Protein AF-A0A7C1A0N3-F1 (afdb_monomer_lite)

pLDDT: mean 73.67, std 7.79, range [52.22, 85.25]

Sequence (70 aa):
MTYVSFVWIFHQPRIQHDKILKELHEDVYSPFMEVLQDFGKDIKPSFVVTGSFIDSYFTDCSETIEMLRE

Secondary structure (DSSP, 8-state):
------EEEE---STTHHHHHHHHIIIIIHHHHHHHHHHTTT---EEEE-HHHIIIIIHH-THHHHHHH-

Radius of gyration: 13.13 Å; chains: 1; bounding box: 36×18×35 Å

Structure (mmCIF, N/CA/C/O backbone):
data_AF-A0A7C1A0N3-F1
#
_entry.id   AF-A0A7C1A0N3-F1
#
loop_
_atom_site.group_PDB
_atom_site.id
_atom_site.type_symbol
_atom_site.label_atom_id
_atom_site.label_alt_id
_atom_site.label_comp_id
_atom_site.label_asym_id
_atom_site.label_entity_id
_atom_site.label_seq_id
_atom_site.pdbx_PDB_ins_code
_atom_site.Cartn_x
_atom_site.Cartn_y
_atom_site.Cartn_z
_atom_site.occupancy
_atom_site.B_iso_or_equiv
_atom_site.auth_seq_id
_atom_site.auth_comp_id
_atom_site.auth_asym_id
_atom_site.auth_atom_id
_atom_site.pdbx_PDB_model_num
ATOM 1 N N . MET A 1 1 ? -28.092 6.278 15.622 1.00 57.91 1 MET A N 1
ATOM 2 C CA . MET A 1 1 ? -26.667 5.931 15.781 1.00 57.91 1 MET A CA 1
ATOM 3 C C . MET A 1 1 ? -26.099 5.818 14.378 1.00 57.91 1 MET A C 1
ATOM 5 O O . MET A 1 1 ? -26.644 5.046 13.600 1.00 57.91 1 MET A O 1
ATOM 9 N N . THR A 1 2 ? -25.140 6.668 14.013 1.00 78.50 2 THR A N 1
ATOM 10 C CA . THR A 1 2 ? -24.588 6.725 12.649 1.00 78.50 2 THR A CA 1
ATOM 11 C C . THR A 1 2 ? -23.267 5.973 12.636 1.00 78.50 2 THR A C 1
ATOM 13 O O . THR A 1 2 ? -22.404 6.262 13.460 1.00 78.50 2 THR A O 1
ATOM 16 N N . TY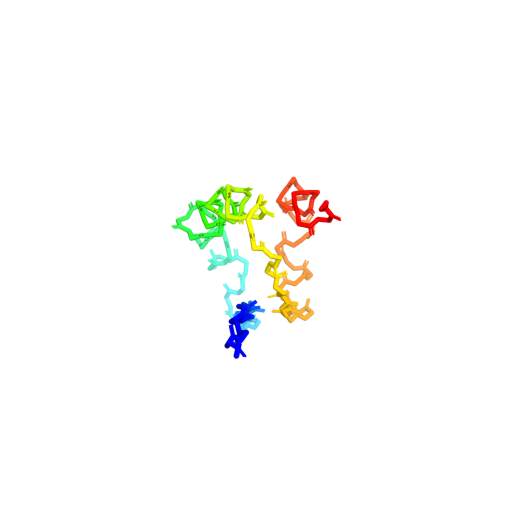R A 1 3 ? -23.124 5.009 11.732 1.00 74.38 3 TYR A N 1
ATOM 17 C CA . TYR A 1 3 ? -21.886 4.257 11.550 1.00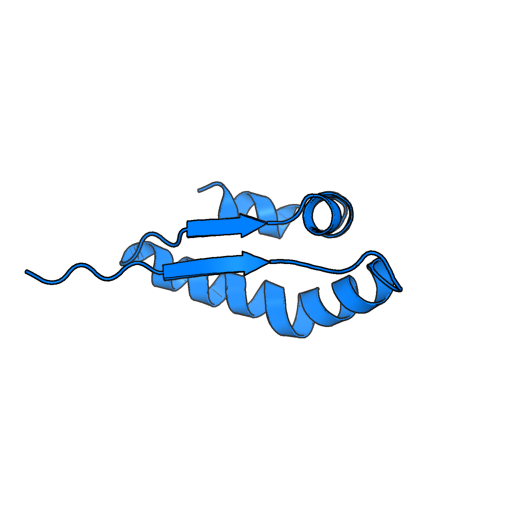 74.38 3 TYR A CA 1
ATOM 18 C C . TYR A 1 3 ? -21.106 4.857 10.385 1.00 74.38 3 TYR A C 1
ATOM 20 O O . TYR A 1 3 ? -21.676 5.114 9.326 1.00 74.38 3 TYR A O 1
ATOM 28 N N . VAL A 1 4 ? -19.811 5.079 10.593 1.00 75.00 4 VAL A N 1
ATOM 29 C CA . VAL A 1 4 ? -18.882 5.549 9.563 1.00 75.00 4 VAL A CA 1
ATOM 30 C C . VAL A 1 4 ? -17.866 4.440 9.325 1.00 75.00 4 VAL A C 1
ATOM 32 O O . VAL A 1 4 ? -17.326 3.879 10.275 1.00 75.00 4 VAL A O 1
ATOM 35 N N . SER A 1 5 ? -17.641 4.105 8.058 1.00 80.19 5 SER A N 1
ATOM 36 C CA . SER A 1 5 ? -16.658 3.114 7.629 1.00 80.19 5 SER A CA 1
ATOM 37 C C . SER A 1 5 ? -15.809 3.712 6.516 1.00 80.19 5 SER A C 1
ATOM 39 O O . SER A 1 5 ? -16.321 4.443 5.668 1.00 80.19 5 SER A O 1
ATOM 41 N N . PHE A 1 6 ? -14.516 3.402 6.543 1.00 81.31 6 PHE A N 1
ATOM 42 C CA . PHE A 1 6 ? -13.544 3.856 5.559 1.00 81.31 6 PHE A CA 1
ATOM 43 C C . PHE A 1 6 ? -13.063 2.659 4.745 1.00 81.31 6 PHE A C 1
ATOM 45 O O . PHE A 1 6 ? -12.584 1.669 5.305 1.00 81.31 6 PHE A O 1
ATOM 52 N N . VAL A 1 7 ? -13.196 2.767 3.423 1.00 83.00 7 VAL A N 1
ATOM 53 C CA . VAL A 1 7 ? -12.712 1.770 2.467 1.00 83.00 7 VAL A CA 1
ATOM 54 C C . VAL A 1 7 ? -11.712 2.443 1.541 1.00 83.00 7 VAL A C 1
ATOM 56 O O . VAL A 1 7 ? -12.054 3.403 0.852 1.00 83.00 7 VAL A O 1
ATOM 59 N N . TRP A 1 8 ? -10.491 1.922 1.513 1.00 83.38 8 TRP A N 1
ATOM 60 C CA . TRP A 1 8 ? -9.411 2.420 0.669 1.00 83.38 8 TRP A CA 1
ATOM 61 C C . TRP A 1 8 ? -9.160 1.457 -0.485 1.00 83.38 8 TRP A C 1
ATOM 63 O O . TRP A 1 8 ? -9.108 0.243 -0.290 1.00 83.38 8 TRP A O 1
ATOM 73 N N . ILE A 1 9 ? -9.014 2.000 -1.693 1.00 83.19 9 ILE A N 1
ATOM 74 C CA . ILE A 1 9 ? -8.838 1.212 -2.913 1.00 83.19 9 ILE A CA 1
ATOM 75 C C . ILE A 1 9 ? -7.477 1.536 -3.522 1.00 83.19 9 ILE A C 1
ATOM 77 O O . ILE A 1 9 ? -7.235 2.668 -3.938 1.00 83.19 9 ILE A O 1
ATOM 81 N N . PHE A 1 10 ? -6.619 0.525 -3.621 1.00 79.06 10 PHE A N 1
ATOM 82 C CA . PHE A 1 10 ? -5.313 0.609 -4.259 1.00 79.06 10 PHE A CA 1
ATOM 83 C C . PHE A 1 10 ? -5.336 -0.107 -5.609 1.00 79.06 10 PHE A C 1
ATOM 85 O O . PHE A 1 10 ? -5.460 -1.335 -5.704 1.00 79.06 10 PHE A O 1
ATOM 92 N N . HIS A 1 11 ? -5.214 0.682 -6.672 1.00 79.94 11 HIS A N 1
ATOM 93 C CA . HIS A 1 11 ? -5.149 0.197 -8.040 1.00 79.94 11 HIS A CA 1
ATOM 94 C C . HIS A 1 11 ? -4.013 0.876 -8.785 1.00 79.94 11 HIS A C 1
ATOM 96 O O . HIS A 1 11 ? -3.931 2.101 -8.783 1.00 79.94 11 HIS A O 1
ATOM 102 N N . GLN A 1 12 ? -3.204 0.072 -9.477 1.00 75.12 12 GLN A N 1
ATOM 103 C CA . GLN A 1 12 ? -2.200 0.578 -10.396 1.00 75.12 12 GLN A CA 1
ATOM 104 C C . GLN A 1 12 ? -2.300 -0.135 -11.758 1.00 75.12 12 GLN A C 1
ATOM 106 O O . GLN A 1 12 ? -2.272 -1.373 -11.816 1.00 75.12 12 GLN A O 1
ATOM 111 N N . PRO A 1 13 ? -2.435 0.616 -12.870 1.00 74.94 13 PRO A N 1
ATOM 112 C CA . PRO A 1 13 ? -2.438 0.057 -14.219 1.00 74.94 13 PRO A CA 1
ATOM 113 C C . PRO A 1 13 ? -1.059 -0.491 -14.597 1.00 74.94 13 PRO A C 1
ATOM 115 O O . PRO A 1 13 ? -0.048 0.158 -14.359 1.00 74.94 13 PRO A O 1
ATOM 118 N N . ARG A 1 14 ? -1.002 -1.639 -15.284 1.00 72.00 14 ARG A N 1
ATOM 119 C CA . ARG A 1 14 ? 0.256 -2.340 -15.637 1.00 72.00 14 ARG A CA 1
ATOM 120 C C . ARG A 1 14 ? 1.233 -1.564 -16.543 1.00 72.00 14 ARG A C 1
ATOM 122 O O . ARG A 1 14 ? 2.334 -2.040 -16.802 1.00 72.00 14 ARG A O 1
ATOM 129 N N . ILE A 1 15 ? 0.859 -0.395 -17.056 1.00 74.19 15 ILE A N 1
ATOM 130 C CA . ILE A 1 15 ? 1.720 0.426 -17.916 1.00 74.19 15 ILE A CA 1
ATOM 131 C C . ILE A 1 15 ? 2.663 1.242 -17.021 1.00 74.19 15 ILE A C 1
ATOM 133 O O . ILE A 1 15 ? 2.192 2.009 -16.193 1.00 74.19 15 ILE A O 1
ATOM 137 N N . GLN A 1 16 ? 3.983 1.088 -17.197 1.00 65.50 16 GLN A N 1
ATOM 138 C CA . GLN A 1 16 ? 5.025 1.749 -16.376 1.00 65.50 16 GLN A CA 1
ATOM 139 C C . GLN A 1 16 ? 4.943 1.434 -14.867 1.00 65.50 16 GLN A C 1
ATOM 141 O O . GLN A 1 16 ? 5.421 2.200 -14.031 1.00 65.50 16 GLN A O 1
ATOM 146 N N . HIS A 1 17 ? 4.362 0.278 -14.546 1.00 70.88 17 HIS A N 1
ATOM 147 C CA . HIS A 1 17 ? 3.976 -0.146 -13.204 1.00 70.88 17 HIS A CA 1
ATOM 148 C C . HIS A 1 17 ? 5.119 -0.039 -12.181 1.00 70.88 17 HIS A C 1
ATOM 150 O O . HIS A 1 17 ? 4.962 0.638 -11.172 1.00 70.88 17 HIS A O 1
ATOM 156 N N . ASP A 1 18 ? 6.294 -0.598 -12.480 1.00 70.38 18 ASP A N 1
ATOM 157 C CA . ASP A 1 18 ? 7.393 -0.690 -11.506 1.00 70.38 18 ASP A CA 1
ATOM 158 C C . ASP A 1 18 ? 8.061 0.660 -11.206 1.00 70.38 18 ASP A C 1
ATOM 160 O O . ASP A 1 18 ? 8.478 0.914 -10.078 1.00 70.38 18 ASP A O 1
ATOM 164 N N . LYS A 1 19 ? 8.154 1.552 -12.202 1.00 74.81 19 LYS A N 1
ATOM 165 C CA . LYS A 1 19 ? 8.736 2.887 -12.003 1.00 74.81 19 LYS A CA 1
ATOM 166 C C . LYS A 1 19 ? 7.816 3.749 -11.142 1.00 74.81 19 LYS A C 1
ATOM 168 O O . LYS A 1 19 ? 8.269 4.353 -10.177 1.00 74.81 19 LYS A O 1
ATOM 173 N N . ILE A 1 20 ? 6.530 3.774 -11.486 1.00 78.12 20 ILE A N 1
ATOM 174 C CA . ILE A 1 20 ? 5.555 4.614 -10.790 1.00 78.12 20 ILE A CA 1
ATOM 175 C C . ILE A 1 20 ? 5.298 4.075 -9.379 1.00 78.12 20 ILE A C 1
ATOM 177 O O . ILE A 1 20 ? 5.166 4.860 -8.451 1.00 78.12 20 ILE A O 1
ATOM 181 N N . LEU A 1 21 ? 5.268 2.752 -9.181 1.00 76.44 21 LEU A N 1
ATOM 182 C CA . LEU A 1 21 ? 5.090 2.181 -7.844 1.00 76.44 21 LEU A CA 1
ATOM 183 C C . LEU A 1 21 ? 6.223 2.535 -6.888 1.00 76.44 21 LEU A C 1
ATOM 185 O O . LEU A 1 21 ? 5.942 2.785 -5.723 1.00 76.44 21 LEU A O 1
ATOM 189 N N . LYS A 1 22 ? 7.473 2.580 -7.364 1.00 74.81 22 LYS A N 1
ATOM 190 C CA . LYS A 1 22 ? 8.610 3.006 -6.538 1.00 74.81 22 LYS A CA 1
ATOM 191 C C . LYS A 1 22 ? 8.505 4.472 -6.135 1.00 74.81 22 LYS A C 1
ATOM 193 O O . LYS A 1 22 ? 8.671 4.777 -4.964 1.00 74.81 22 LYS A O 1
ATOM 198 N N . GLU A 1 23 ? 8.165 5.350 -7.078 1.00 81.44 23 GLU A N 1
ATOM 199 C CA . GLU A 1 23 ? 7.936 6.773 -6.78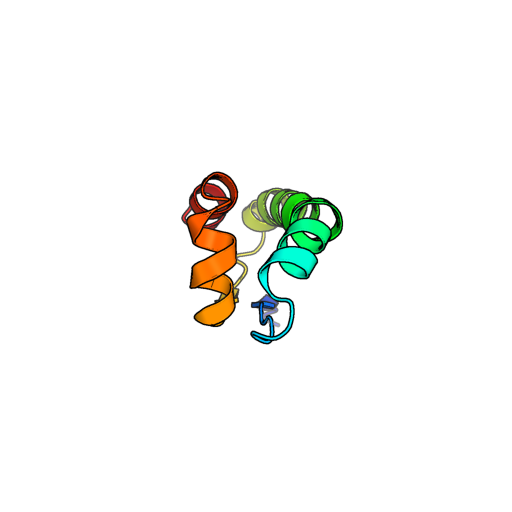6 1.00 81.44 23 GLU A CA 1
ATOM 200 C C . GLU A 1 23 ? 6.777 6.952 -5.785 1.00 81.44 23 GLU A C 1
ATOM 202 O O . GLU A 1 23 ? 6.900 7.665 -4.795 1.00 81.44 23 GLU A O 1
ATOM 207 N N . LEU A 1 24 ? 5.668 6.232 -5.977 1.00 81.12 24 LEU A N 1
ATOM 208 C CA . LEU A 1 24 ? 4.516 6.305 -5.075 1.00 81.12 24 LEU A CA 1
ATOM 209 C C . LEU A 1 24 ? 4.754 5.630 -3.717 1.00 81.12 24 LEU A C 1
ATOM 211 O O . LEU A 1 24 ? 4.076 5.975 -2.752 1.00 81.12 24 LEU A O 1
ATOM 215 N N . HIS A 1 25 ? 5.674 4.669 -3.618 1.00 79.56 25 HIS A N 1
ATOM 216 C CA . HIS A 1 25 ? 5.985 3.997 -2.358 1.00 79.56 25 HIS A CA 1
ATOM 217 C C . HIS A 1 25 ? 6.486 4.986 -1.312 1.00 79.56 25 HIS A C 1
ATOM 219 O O . HIS A 1 25 ? 5.919 5.057 -0.223 1.00 79.56 25 HIS A O 1
ATOM 225 N N . GLU A 1 26 ? 7.508 5.761 -1.666 1.00 79.38 26 GLU A N 1
ATOM 226 C CA . GLU A 1 26 ? 8.151 6.701 -0.750 1.00 79.38 26 GLU A CA 1
ATOM 227 C C . GLU A 1 26 ? 7.246 7.903 -0.463 1.00 79.38 26 GLU A C 1
ATOM 229 O O . GLU A 1 26 ? 7.059 8.275 0.694 1.00 79.38 26 GLU A O 1
ATOM 234 N N . ASP A 1 27 ? 6.621 8.465 -1.501 1.00 82.50 27 ASP A N 1
ATOM 235 C CA . ASP A 1 27 ? 5.888 9.728 -1.376 1.00 82.50 27 ASP A CA 1
ATOM 236 C C . ASP A 1 27 ? 4.442 9.565 -0.885 1.00 82.50 27 ASP A C 1
ATOM 238 O O . ASP A 1 27 ? 3.851 10.515 -0.366 1.00 82.50 27 ASP A O 1
ATOM 242 N N . VAL A 1 28 ? 3.833 8.388 -1.076 1.00 83.94 28 VAL A N 1
ATOM 243 C CA . VAL A 1 28 ? 2.398 8.184 -0.824 1.00 83.94 28 VAL A CA 1
ATOM 244 C C . VAL A 1 28 ? 2.143 6.997 0.085 1.00 83.94 28 VAL A C 1
ATOM 246 O O . VAL A 1 28 ? 1.515 7.161 1.129 1.00 83.94 28 VAL A O 1
ATOM 249 N N . TYR A 1 29 ? 2.585 5.798 -0.292 1.00 79.25 29 TYR A N 1
ATOM 250 C CA . TYR A 1 29 ? 2.162 4.588 0.406 1.00 79.25 29 TYR A CA 1
ATOM 251 C C . TYR A 1 29 ? 2.807 4.453 1.784 1.00 79.25 29 TYR A C 1
ATOM 253 O O . TYR A 1 29 ? 2.079 4.198 2.736 1.00 79.25 29 TYR A O 1
ATOM 261 N N . SER A 1 30 ? 4.116 4.679 1.931 1.00 80.44 30 SER A N 1
ATOM 262 C CA . SER A 1 30 ? 4.785 4.578 3.235 1.00 80.44 30 SER A CA 1
ATOM 263 C C . SER A 1 30 ? 4.219 5.578 4.257 1.00 80.44 30 SER A C 1
ATOM 265 O O . SER A 1 30 ? 3.747 5.131 5.305 1.00 80.44 30 SER A O 1
ATOM 267 N N . PRO A 1 31 ? 4.115 6.892 3.957 1.00 85.25 31 PRO A N 1
ATOM 268 C CA . PRO A 1 31 ? 3.528 7.852 4.894 1.00 85.25 31 PRO A CA 1
ATOM 269 C C . PRO A 1 31 ? 2.058 7.551 5.202 1.00 85.25 31 PRO A C 1
ATOM 271 O O . PRO A 1 31 ? 1.592 7.723 6.327 1.00 85.25 31 PRO A O 1
ATOM 274 N N . PHE A 1 32 ? 1.299 7.082 4.207 1.00 83.94 32 PHE A N 1
ATOM 275 C CA . PHE A 1 32 ? -0.102 6.733 4.410 1.00 83.94 32 PHE A CA 1
ATOM 276 C C . PHE A 1 32 ? -0.271 5.534 5.350 1.00 83.94 32 PHE A C 1
ATOM 278 O O . PHE A 1 32 ? -1.186 5.531 6.170 1.00 83.94 32 PHE A O 1
ATOM 285 N N . MET A 1 33 ? 0.613 4.539 5.270 1.00 79.25 33 MET A N 1
ATOM 286 C CA . MET A 1 33 ? 0.575 3.370 6.152 1.00 79.25 33 MET A CA 1
ATOM 287 C C . MET A 1 33 ? 0.920 3.726 7.599 1.00 79.25 33 MET A C 1
ATOM 289 O O . MET A 1 33 ? 0.270 3.217 8.507 1.00 79.25 33 MET A O 1
ATOM 293 N N . GLU A 1 34 ? 1.851 4.656 7.824 1.00 83.12 34 GLU A N 1
ATOM 294 C CA . GLU A 1 34 ? 2.123 5.202 9.163 1.00 83.12 34 GLU A CA 1
ATOM 295 C C . GLU A 1 34 ? 0.879 5.885 9.753 1.00 83.12 34 GLU A C 1
ATOM 297 O O . GLU A 1 34 ? 0.478 5.604 10.883 1.00 83.12 34 GLU A O 1
ATOM 302 N N . VAL A 1 35 ? 0.198 6.719 8.956 1.00 83.88 35 VAL A N 1
ATOM 303 C CA . VAL A 1 35 ? -1.058 7.364 9.372 1.00 83.88 35 VAL A CA 1
ATOM 304 C C . VAL A 1 35 ? -2.133 6.325 9.688 1.00 83.88 35 VAL A C 1
ATOM 306 O O . VAL A 1 35 ? -2.845 6.454 10.685 1.00 83.88 35 VAL A O 1
ATOM 309 N N . LEU A 1 36 ? -2.262 5.286 8.860 1.00 78.56 36 LEU A N 1
ATOM 310 C CA . LEU A 1 36 ? -3.221 4.205 9.080 1.00 78.56 36 LEU A CA 1
ATOM 311 C C . LEU A 1 36 ? -2.922 3.400 10.341 1.00 78.56 36 LEU A C 1
ATOM 313 O O . LEU A 1 36 ? -3.868 2.992 11.007 1.00 78.56 36 LEU A O 1
ATOM 317 N N . GLN A 1 37 ? -1.653 3.184 10.687 1.00 76.94 37 GLN A N 1
A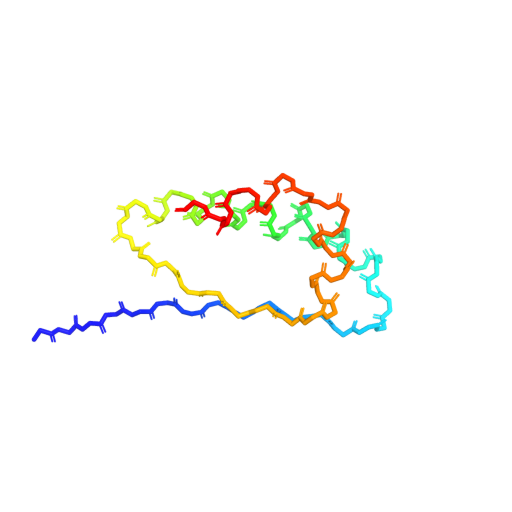TOM 318 C CA . GLN A 1 37 ? -1.275 2.471 11.906 1.00 76.94 37 GLN A CA 1
ATOM 319 C C . GLN A 1 37 ? -1.725 3.232 13.160 1.00 76.94 37 GLN A C 1
ATOM 321 O O . GLN A 1 37 ? -2.218 2.633 14.120 1.00 76.94 37 GLN A O 1
ATOM 326 N N . ASP A 1 38 ? -1.622 4.560 13.142 1.00 78.38 38 ASP A N 1
ATOM 327 C CA . ASP A 1 38 ? -2.148 5.391 14.221 1.00 78.38 38 ASP A CA 1
ATOM 328 C C . ASP A 1 38 ? -3.680 5.429 14.233 1.00 78.38 38 ASP A C 1
ATOM 330 O O . ASP A 1 38 ? -4.283 5.315 15.301 1.00 78.38 38 ASP A O 1
ATOM 334 N N . PHE A 1 39 ? -4.323 5.495 13.063 1.00 75.75 39 PHE A N 1
ATOM 335 C CA . PHE A 1 39 ? -5.786 5.483 12.938 1.00 75.75 39 PHE A CA 1
ATOM 336 C C . PHE A 1 39 ? -6.422 4.126 13.293 1.00 75.75 39 PHE A C 1
ATOM 338 O O . PHE A 1 39 ? -7.545 4.078 13.799 1.00 75.75 39 PHE A O 1
ATOM 345 N N . GLY A 1 40 ? -5.699 3.027 13.051 1.00 69.19 40 GLY A N 1
ATOM 346 C CA . GLY A 1 40 ? -6.100 1.638 13.297 1.00 69.19 40 GLY A CA 1
ATOM 347 C C . GLY A 1 40 ? -6.455 1.342 14.755 1.00 69.19 40 GLY A C 1
ATOM 348 O O . GLY A 1 40 ? -7.223 0.422 15.041 1.00 69.19 40 GLY A O 1
ATOM 349 N N . LYS A 1 41 ? -5.939 2.160 15.680 1.00 69.38 41 LYS A N 1
ATOM 350 C CA . LYS A 1 41 ? -6.222 2.083 17.120 1.00 69.38 41 LYS A CA 1
ATOM 351 C C . LYS A 1 41 ? -7.682 2.416 17.444 1.00 69.38 41 LYS A C 1
ATOM 353 O O . LYS A 1 41 ? -8.238 1.841 18.377 1.00 69.38 41 LYS A O 1
ATOM 358 N N . ASP A 1 42 ? -8.303 3.285 16.649 1.00 72.50 42 ASP A N 1
ATOM 359 C CA . ASP A 1 42 ? -9.652 3.807 16.895 1.00 72.50 42 ASP A CA 1
ATOM 360 C C . ASP A 1 42 ? -10.668 3.373 15.826 1.00 72.50 42 ASP A C 1
ATOM 362 O O . ASP A 1 42 ? -11.871 3.287 16.089 1.00 72.50 42 ASP A O 1
ATOM 366 N N . ILE A 1 43 ? -10.203 3.098 14.604 1.00 72.06 43 ILE A N 1
ATOM 367 C CA . ILE A 1 43 ? -11.032 2.794 13.435 1.00 72.06 43 ILE A CA 1
ATOM 368 C C . ILE A 1 43 ? -10.430 1.595 12.712 1.00 72.06 43 ILE A C 1
ATOM 370 O O . ILE A 1 43 ? -9.241 1.574 12.445 1.00 72.06 43 ILE A O 1
ATOM 374 N N . LYS A 1 44 ? -11.253 0.609 12.334 1.00 73.25 44 LYS A N 1
ATOM 375 C CA . LYS A 1 44 ? -10.806 -0.522 11.505 1.00 73.25 44 LYS A CA 1
ATOM 376 C C . LYS A 1 44 ? -10.940 -0.179 10.017 1.00 73.25 44 LYS A C 1
ATOM 378 O O . LYS A 1 44 ? -12.067 -0.219 9.510 1.00 73.25 44 LYS A O 1
ATOM 383 N N . PRO A 1 45 ? -9.853 0.179 9.309 1.00 74.56 45 PRO A N 1
ATOM 384 C CA . PRO A 1 45 ? -9.918 0.424 7.875 1.00 74.56 45 PRO A CA 1
ATOM 385 C C . PRO A 1 45 ? -10.177 -0.879 7.113 1.00 74.56 45 PRO A C 1
ATOM 387 O O . PRO A 1 45 ? -9.798 -1.966 7.543 1.00 74.56 45 PRO A O 1
ATOM 390 N N . SER A 1 46 ? -10.836 -0.771 5.962 1.00 80.44 46 SER A N 1
ATOM 391 C CA . SER A 1 46 ? -10.946 -1.864 4.992 1.00 80.44 46 SER A CA 1
ATOM 392 C C . SER A 1 46 ? -10.179 -1.508 3.725 1.00 80.44 46 SER A C 1
ATOM 394 O O . SER A 1 46 ? -10.241 -0.369 3.260 1.00 80.44 46 SER A O 1
ATOM 396 N N . 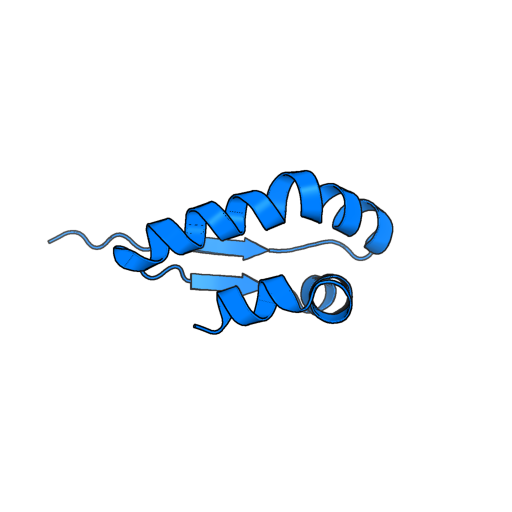PHE A 1 47 ? -9.490 -2.489 3.145 1.00 79.81 47 PHE A N 1
ATOM 397 C CA . PHE A 1 47 ? -8.662 -2.297 1.958 1.00 79.81 47 PHE A CA 1
ATOM 398 C C . PHE A 1 47 ? -9.134 -3.172 0.804 1.00 79.81 47 PHE A C 1
ATOM 400 O O . PHE A 1 47 ? -9.444 -4.350 0.979 1.00 79.81 47 PHE A O 1
ATOM 407 N N . VAL A 1 48 ? -9.144 -2.595 -0.393 1.00 82.88 48 VAL A N 1
ATOM 408 C CA . VAL A 1 48 ? -9.305 -3.314 -1.654 1.00 82.88 48 VAL A CA 1
ATOM 409 C C . VAL A 1 48 ? -8.051 -3.076 -2.473 1.00 82.88 48 VAL A C 1
ATOM 411 O O . VAL A 1 48 ? -7.724 -1.938 -2.796 1.00 82.88 48 VAL A O 1
ATOM 414 N N . VAL A 1 49 ? -7.352 -4.149 -2.822 1.00 76.62 49 VAL A N 1
ATOM 415 C CA . VAL A 1 49 ? -6.092 -4.072 -3.560 1.00 76.62 49 VAL A CA 1
ATOM 416 C C . VAL A 1 49 ? -6.211 -4.899 -4.830 1.00 76.62 49 VAL A C 1
ATOM 418 O O . VAL A 1 49 ? -6.652 -6.047 -4.797 1.00 76.62 49 VAL A O 1
ATOM 421 N N . THR A 1 50 ? -5.844 -4.318 -5.971 1.00 80.25 50 THR A N 1
ATOM 422 C CA . THR A 1 50 ? -5.856 -5.061 -7.241 1.00 80.25 50 THR A CA 1
ATOM 423 C C . THR A 1 50 ? -4.666 -6.011 -7.356 1.00 80.25 50 THR A C 1
ATOM 425 O O . THR A 1 50 ? -3.575 -5.683 -6.907 1.00 80.25 50 THR A O 1
ATOM 428 N N . GLY A 1 51 ? -4.853 -7.165 -8.007 1.00 71.94 51 GLY A N 1
ATOM 429 C CA . GLY A 1 51 ? -3.804 -8.187 -8.129 1.00 71.94 51 GLY A CA 1
ATOM 430 C C . GLY A 1 51 ? -2.506 -7.675 -8.759 1.00 71.94 51 GLY A C 1
ATOM 431 O O . GLY A 1 51 ? -1.441 -7.993 -8.260 1.00 71.94 51 GLY A O 1
ATOM 432 N N . SER A 1 52 ? -2.580 -6.791 -9.765 1.00 72.25 52 SER A N 1
ATOM 433 C CA . SER A 1 52 ? -1.374 -6.169 -10.332 1.00 72.25 52 SER A CA 1
ATOM 434 C C . SER A 1 52 ? -0.585 -5.389 -9.289 1.00 72.25 52 SER A C 1
ATOM 436 O O . SER A 1 52 ? 0.626 -5.539 -9.220 1.00 72.25 52 SER A O 1
ATOM 438 N N . PHE A 1 53 ? -1.273 -4.607 -8.453 1.00 72.06 53 PHE A N 1
ATOM 439 C CA . PHE A 1 53 ? -0.648 -3.860 -7.368 1.00 72.06 53 PHE A CA 1
ATOM 440 C C . PHE A 1 53 ? 0.012 -4.802 -6.357 1.00 72.06 53 PHE A C 1
ATOM 442 O O . PHE A 1 53 ? 1.138 -4.544 -5.947 1.00 72.06 53 PHE A O 1
ATOM 449 N N . ILE A 1 54 ? -0.647 -5.916 -6.016 1.00 71.31 54 ILE A N 1
ATOM 450 C CA . ILE A 1 54 ? -0.058 -6.958 -5.166 1.00 71.31 54 ILE A CA 1
ATOM 451 C C . ILE A 1 54 ? 1.234 -7.483 -5.798 1.00 71.31 54 ILE A C 1
ATOM 453 O O . ILE A 1 54 ? 2.292 -7.395 -5.188 1.00 71.31 54 ILE A O 1
ATOM 457 N N . ASP A 1 55 ? 1.179 -7.931 -7.046 1.00 68.88 55 ASP A N 1
ATOM 458 C CA . ASP A 1 55 ? 2.305 -8.601 -7.698 1.00 68.88 55 ASP A CA 1
ATOM 459 C C . ASP A 1 55 ? 3.586 -7.749 -7.765 1.00 68.88 55 ASP A C 1
ATOM 461 O O . ASP A 1 55 ? 4.680 -8.302 -7.686 1.00 68.88 55 ASP A O 1
ATOM 465 N N . SER A 1 56 ? 3.490 -6.422 -7.882 1.00 66.69 56 SER A N 1
ATOM 466 C CA . SER A 1 56 ? 4.687 -5.563 -7.928 1.00 66.69 56 SER A CA 1
ATOM 467 C C . SER A 1 56 ? 5.017 -4.891 -6.600 1.00 66.69 56 SER A C 1
ATOM 469 O O . SER A 1 56 ? 6.185 -4.802 -6.246 1.00 66.69 56 SER A O 1
ATOM 471 N N . TYR A 1 57 ? 4.023 -4.404 -5.854 1.00 67.94 57 TYR A N 1
ATOM 472 C CA . TYR A 1 57 ? 4.288 -3.687 -4.605 1.00 67.94 57 TYR A CA 1
ATOM 473 C C . TYR A 1 57 ? 4.539 -4.656 -3.445 1.00 67.94 57 TYR A C 1
ATOM 475 O O . TYR A 1 57 ? 5.439 -4.447 -2.637 1.00 67.94 57 TYR A O 1
ATOM 483 N N . PHE A 1 58 ? 3.780 -5.753 -3.377 1.00 64.88 58 PHE A N 1
ATOM 484 C CA . PHE A 1 58 ? 3.864 -6.706 -2.268 1.00 64.88 58 PHE A CA 1
ATOM 485 C C . PHE A 1 58 ? 5.022 -7.706 -2.438 1.00 64.88 58 PHE A C 1
ATOM 487 O O . PHE A 1 58 ? 5.444 -8.341 -1.476 1.00 64.88 58 PHE A O 1
ATOM 494 N N . THR A 1 59 ? 5.577 -7.852 -3.638 1.00 64.69 59 THR A N 1
ATOM 495 C CA . THR A 1 59 ? 6.746 -8.722 -3.839 1.00 64.69 59 THR A CA 1
ATOM 496 C C . THR A 1 59 ? 8.051 -8.016 -3.452 1.00 64.69 59 THR A C 1
ATOM 498 O O . THR A 1 59 ? 8.941 -8.658 -2.899 1.00 64.69 59 THR A O 1
ATOM 501 N N . ASP A 1 60 ? 8.135 -6.696 -3.661 1.00 60.97 60 ASP A N 1
ATOM 502 C CA . ASP A 1 60 ? 9.354 -5.907 -3.431 1.00 60.97 60 ASP A CA 1
ATOM 503 C C . ASP A 1 60 ? 9.378 -5.181 -2.066 1.00 60.97 60 ASP A C 1
ATOM 505 O O . ASP A 1 60 ? 10.453 -5.003 -1.493 1.00 60.97 60 ASP A O 1
ATOM 509 N N . CYS A 1 61 ? 8.224 -4.798 -1.501 1.00 62.88 61 CYS A N 1
ATOM 510 C CA . CYS A 1 61 ? 8.119 -3.983 -0.276 1.00 62.88 61 CYS A CA 1
ATOM 511 C C . CYS A 1 61 ? 7.420 -4.741 0.873 1.00 62.88 61 CYS A C 1
ATOM 513 O O . CYS A 1 61 ? 6.395 -4.306 1.402 1.00 62.88 61 CYS A O 1
ATOM 515 N N . SER A 1 62 ? 7.965 -5.904 1.251 1.00 60.25 62 SER A N 1
ATOM 516 C CA . SER A 1 62 ? 7.311 -6.846 2.181 1.00 60.25 62 SER A CA 1
ATOM 517 C C . SER A 1 62 ? 7.021 -6.310 3.594 1.00 60.25 62 SER A C 1
ATOM 519 O O . SER A 1 62 ? 6.024 -6.707 4.192 1.00 60.25 62 SER A O 1
ATOM 521 N N . GLU A 1 63 ? 7.815 -5.373 4.121 1.00 64.19 63 GLU A N 1
ATOM 522 C CA . GLU A 1 63 ? 7.600 -4.808 5.467 1.00 64.19 63 GLU A CA 1
ATOM 523 C C . GLU A 1 63 ? 6.273 -4.044 5.580 1.00 64.19 63 GLU A C 1
ATOM 525 O O . GLU A 1 63 ? 5.578 -4.144 6.590 1.00 64.19 63 GLU A O 1
ATOM 530 N N . THR A 1 64 ? 5.848 -3.363 4.510 1.00 62.66 64 THR A N 1
ATOM 531 C CA . THR A 1 64 ? 4.554 -2.666 4.475 1.00 62.66 64 THR A CA 1
ATOM 532 C C . THR A 1 64 ? 3.362 -3.634 4.548 1.00 62.66 64 THR A C 1
ATOM 534 O O . THR A 1 64 ? 2.257 -3.243 4.918 1.00 62.66 64 THR A O 1
ATOM 537 N N . ILE A 1 65 ? 3.563 -4.911 4.211 1.00 62.72 65 ILE A N 1
ATOM 538 C CA . ILE A 1 65 ? 2.523 -5.951 4.235 1.00 62.72 65 ILE A CA 1
ATOM 539 C C . ILE A 1 65 ? 2.292 -6.461 5.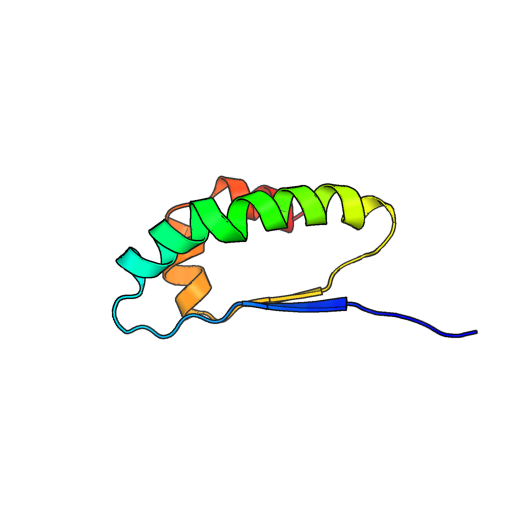643 1.00 62.72 65 ILE A C 1
ATOM 541 O O . ILE A 1 65 ? 1.143 -6.666 6.027 1.00 62.72 65 ILE A O 1
ATOM 545 N N . GLU A 1 66 ? 3.368 -6.690 6.394 1.00 61.69 66 GLU A N 1
ATOM 546 C CA . GLU A 1 66 ? 3.261 -7.149 7.778 1.00 61.69 66 GLU A CA 1
ATOM 547 C C . GLU A 1 66 ? 2.461 -6.133 8.603 1.00 61.69 66 GLU A C 1
ATOM 549 O O . GLU A 1 66 ? 1.568 -6.519 9.349 1.00 61.69 66 GLU A O 1
ATOM 554 N N . MET A 1 67 ? 2.635 -4.834 8.331 1.00 62.88 67 MET A N 1
ATOM 555 C CA . MET A 1 67 ? 1.832 -3.769 8.945 1.00 62.88 67 MET A CA 1
ATOM 556 C C . MET A 1 67 ? 0.336 -3.802 8.592 1.00 62.88 67 MET A C 1
ATOM 558 O O . MET A 1 67 ? -0.481 -3.328 9.372 1.00 62.88 67 MET A O 1
ATOM 562 N N . LEU A 1 68 ? -0.036 -4.316 7.416 1.00 59.47 68 LEU A N 1
ATOM 563 C CA . LEU A 1 68 ? -1.433 -4.411 6.967 1.00 59.47 68 LEU A CA 1
ATOM 564 C C . LEU A 1 68 ? -2.119 -5.721 7.380 1.00 59.47 68 LEU A C 1
ATOM 566 O O . LEU A 1 68 ? -3.331 -5.860 7.196 1.00 59.47 68 LEU A O 1
ATOM 570 N N . ARG A 1 69 ? -1.350 -6.712 7.844 1.00 59.91 69 ARG A N 1
ATOM 571 C CA . ARG A 1 69 ? -1.861 -8.020 8.274 1.00 59.91 69 ARG A CA 1
ATOM 572 C C . ARG A 1 69 ? -2.354 -8.037 9.721 1.00 59.91 69 ARG A C 1
ATOM 574 O O . ARG A 1 69 ? -3.171 -8.906 10.033 1.00 59.91 69 ARG A O 1
ATOM 581 N N . GLU A 1 70 ? -1.845 -7.144 10.568 1.00 52.22 70 GLU A N 1
ATOM 582 C CA . GLU A 1 70 ? -2.232 -6.979 11.982 1.00 52.22 70 GLU A CA 1
ATOM 583 C C . GLU A 1 70 ? -3.535 -6.178 12.154 1.00 52.22 70 GLU A C 1
ATOM 585 O O . GLU A 1 70 ? -4.338 -6.561 13.041 1.00 52.22 70 GLU A O 1
#

Foldseek 3Di:
DDDDAAEEEADDDPVCRQVVLVVCVVVPLVVVLVVVLVVCVPHPHHYHYDPSCCVRVCVPPVVSVVSVVD